Protein AF-A0A1H8ZB88-F1 (afdb_monomer)

Structure (mmCIF, N/CA/C/O backbone):
data_AF-A0A1H8ZB88-F1
#
_entry.id   AF-A0A1H8ZB88-F1
#
loop_
_atom_site.group_PDB
_atom_site.id
_atom_site.type_symbol
_atom_site.label_atom_id
_atom_site.label_alt_id
_atom_site.label_comp_id
_atom_site.label_asym_id
_atom_site.label_entity_id
_atom_site.label_seq_id
_atom_site.pdbx_PDB_ins_code
_atom_site.Cartn_x
_atom_site.Cartn_y
_atom_site.Cartn_z
_atom_site.occupancy
_atom_site.B_iso_or_equiv
_atom_site.auth_seq_id
_atom_site.auth_comp_id
_atom_site.auth_asym_id
_atom_site.auth_atom_id
_atom_site.pdbx_PDB_model_num
ATOM 1 N N . MET A 1 1 ? -16.702 -9.083 4.804 1.00 43.69 1 MET A N 1
ATOM 2 C CA . MET A 1 1 ? -15.943 -8.581 3.640 1.00 43.69 1 MET A CA 1
ATOM 3 C C . MET A 1 1 ? -14.972 -7.547 4.175 1.00 43.69 1 MET A C 1
ATOM 5 O O . MET A 1 1 ? -15.390 -6.752 5.007 1.00 43.69 1 MET A O 1
ATOM 9 N N . SER A 1 2 ? -13.691 -7.641 3.821 1.00 52.25 2 SER A N 1
ATOM 10 C CA . SER A 1 2 ? -12.662 -6.680 4.233 1.00 52.25 2 SER A CA 1
ATOM 11 C C . SER A 1 2 ? -12.905 -5.330 3.556 1.00 52.25 2 SER A C 1
ATOM 13 O O . SER A 1 2 ? -13.187 -5.285 2.365 1.00 52.25 2 SER A O 1
ATOM 15 N N . SER A 1 3 ? -12.787 -4.243 4.309 1.00 75.31 3 SER A N 1
ATOM 16 C CA . SER A 1 3 ? -13.007 -2.841 3.909 1.00 75.31 3 SER A CA 1
ATOM 17 C C . SER A 1 3 ? -11.827 -2.204 3.158 1.00 75.31 3 SER A C 1
ATOM 19 O O . SER A 1 3 ? -11.611 -0.991 3.225 1.00 75.31 3 SER A O 1
ATOM 21 N N . ILE A 1 4 ? -11.005 -3.032 2.512 1.00 85.88 4 ILE A N 1
ATOM 22 C CA . ILE A 1 4 ? -9.799 -2.599 1.805 1.00 85.88 4 ILE A CA 1
ATOM 23 C C . ILE A 1 4 ? -10.192 -2.339 0.356 1.00 85.88 4 ILE A C 1
ATOM 25 O O . ILE A 1 4 ? -10.468 -3.275 -0.390 1.00 85.88 4 ILE A O 1
ATOM 29 N N . GLU A 1 5 ? -10.228 -1.066 -0.024 1.00 85.06 5 GLU A N 1
ATOM 30 C CA . GLU A 1 5 ? -10.639 -0.632 -1.367 1.00 85.06 5 GLU A CA 1
ATOM 31 C C . GLU A 1 5 ? -9.452 -0.499 -2.325 1.00 85.06 5 GLU A C 1
ATOM 33 O O . GLU A 1 5 ? -9.596 -0.668 -3.537 1.00 85.06 5 GLU A O 1
ATOM 38 N N . VAL A 1 6 ? -8.271 -0.190 -1.788 1.00 93.38 6 VAL A N 1
ATOM 39 C CA . VAL A 1 6 ? -7.086 0.115 -2.585 1.00 93.38 6 VAL A CA 1
ATOM 40 C C . VAL A 1 6 ? -5.803 -0.177 -1.816 1.00 93.38 6 VAL A C 1
ATOM 42 O O . VAL A 1 6 ? -5.726 0.008 -0.596 1.00 93.38 6 VAL A O 1
ATOM 45 N N . ALA A 1 7 ? -4.778 -0.581 -2.557 1.00 95.38 7 ALA A N 1
ATOM 46 C CA . ALA A 1 7 ? -3.401 -0.517 -2.109 1.00 95.38 7 ALA A CA 1
ATOM 47 C C . ALA A 1 7 ? -2.548 0.283 -3.097 1.00 95.38 7 ALA A C 1
ATOM 49 O O . ALA A 1 7 ? -2.762 0.215 -4.308 1.00 95.38 7 ALA A O 1
ATOM 50 N N . LEU A 1 8 ? -1.590 1.040 -2.575 1.00 95.44 8 LEU A N 1
ATOM 51 C CA . LEU A 1 8 ? -0.637 1.811 -3.360 1.00 95.44 8 LEU A CA 1
ATOM 52 C C . LEU A 1 8 ? 0.765 1.254 -3.174 1.00 95.44 8 LEU A C 1
ATOM 54 O O . LEU A 1 8 ? 1.163 0.957 -2.047 1.00 95.44 8 LEU A O 1
ATOM 58 N N . VAL A 1 9 ? 1.500 1.166 -4.278 1.00 95.94 9 VAL A N 1
ATOM 59 C CA . VAL A 1 9 ? 2.940 0.913 -4.281 1.00 95.94 9 VAL A CA 1
ATOM 60 C C . VAL A 1 9 ? 3.645 2.250 -4.461 1.00 95.94 9 VAL A C 1
ATOM 62 O O . VAL A 1 9 ? 3.472 2.915 -5.489 1.00 95.94 9 VAL A O 1
ATOM 65 N N . ASP A 1 10 ? 4.386 2.653 -3.434 1.00 93.50 10 ASP A N 1
ATOM 66 C CA . ASP A 1 10 ? 5.102 3.922 -3.396 1.00 93.50 10 ASP A CA 1
ATOM 67 C C . ASP A 1 10 ? 6.351 3.820 -2.511 1.00 93.50 10 ASP A C 1
ATOM 69 O O . ASP A 1 10 ? 6.261 3.639 -1.292 1.00 93.50 10 ASP A O 1
ATOM 73 N N . GLU A 1 11 ? 7.528 3.982 -3.115 1.00 90.38 11 GLU A N 1
ATOM 74 C CA . GLU A 1 11 ? 8.814 3.833 -2.419 1.00 90.38 11 GLU A CA 1
ATOM 75 C C . GLU A 1 11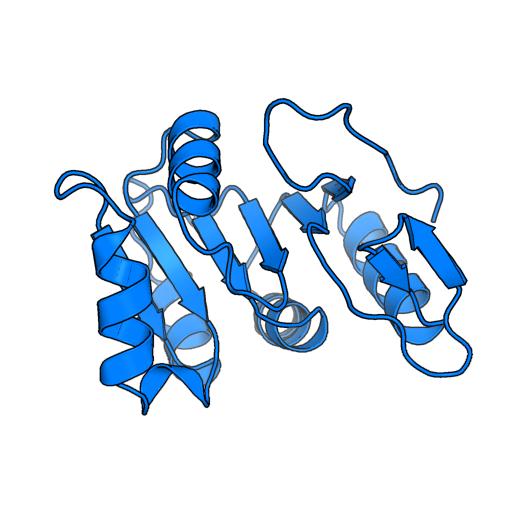 ? 9.027 4.845 -1.275 1.00 90.38 11 GLU A C 1
ATOM 77 O O . GLU A 1 11 ? 9.796 4.597 -0.338 1.00 90.38 11 GLU A O 1
ATOM 82 N N . HIS A 1 12 ? 8.334 5.985 -1.342 1.00 87.75 12 HIS A N 1
ATOM 83 C CA . HIS A 1 12 ? 8.423 7.090 -0.396 1.00 87.75 12 HIS A CA 1
ATOM 84 C C . HIS A 1 12 ? 7.291 7.069 0.637 1.00 87.75 12 HIS A C 1
ATOM 86 O O . HIS A 1 12 ? 7.193 7.989 1.455 1.00 87.75 12 HIS A O 1
ATOM 92 N N . PHE A 1 13 ? 6.449 6.029 0.620 1.00 83.38 13 PHE A N 1
ATOM 93 C CA . PHE A 1 13 ? 5.252 5.894 1.450 1.00 83.38 13 PHE A CA 1
ATOM 94 C C . PHE A 1 13 ? 4.249 7.045 1.272 1.00 83.38 13 PHE A C 1
ATOM 96 O O . PHE A 1 13 ? 3.438 7.295 2.166 1.00 83.38 13 PHE A O 1
ATOM 103 N N . MET A 1 14 ? 4.322 7.749 0.134 1.00 66.25 14 MET A N 1
ATOM 104 C CA . MET A 1 14 ? 3.600 8.986 -0.162 1.00 66.25 14 MET A CA 1
ATOM 105 C C . MET A 1 14 ? 3.719 10.034 0.948 1.00 66.25 14 MET A C 1
ATOM 107 O O . MET A 1 14 ? 2.776 10.329 1.684 1.00 66.25 14 MET A O 1
ATOM 111 N N . HIS A 1 15 ? 4.905 10.634 1.039 1.00 67.94 15 HIS A N 1
ATOM 112 C CA . HIS A 1 15 ? 5.184 11.749 1.937 1.00 67.94 15 HIS A CA 1
ATOM 113 C C . HIS A 1 15 ? 4.231 12.947 1.707 1.00 67.94 15 HIS A C 1
ATOM 115 O O . HIS A 1 15 ? 3.864 13.290 0.578 1.00 67.94 15 HIS A O 1
ATOM 121 N N . GLY A 1 16 ? 3.879 13.677 2.767 1.00 63.19 16 GLY A N 1
ATOM 122 C CA . GLY A 1 16 ? 3.116 14.924 2.632 1.00 63.19 16 GLY A CA 1
ATOM 123 C C . GLY A 1 16 ? 1.607 14.717 2.427 1.00 63.19 16 GLY A C 1
ATOM 124 O O . GLY A 1 16 ? 1.013 13.751 2.895 1.00 63.19 16 GLY A O 1
ATOM 125 N N . LYS A 1 17 ? 0.963 15.648 1.714 1.00 72.06 17 LYS A N 1
ATOM 126 C CA . LYS A 1 17 ? -0.495 15.639 1.478 1.00 72.06 17 LYS A CA 1
ATOM 127 C C . LYS A 1 17 ? -0.969 14.554 0.500 1.00 72.06 17 LYS A C 1
ATOM 129 O O . LYS A 1 17 ? -2.169 14.451 0.268 1.00 72.06 17 LYS A O 1
ATOM 134 N N . VAL A 1 18 ? -0.065 13.760 -0.075 1.00 83.06 18 VAL A N 1
ATOM 135 C CA . VAL A 1 18 ? -0.419 12.759 -1.091 1.00 83.06 18 VAL A CA 1
ATOM 136 C C . VAL A 1 18 ? -1.167 11.582 -0.458 1.00 83.06 18 VAL A C 1
ATOM 138 O O . VAL A 1 18 ? -2.259 11.247 -0.901 1.00 83.06 18 VAL A O 1
ATOM 141 N N . ALA A 1 19 ? -0.684 11.013 0.651 1.00 81.44 19 ALA A N 1
ATOM 142 C CA . ALA A 1 19 ? -1.445 9.981 1.367 1.00 81.44 19 ALA A CA 1
ATOM 143 C C . ALA A 1 19 ? -2.830 10.485 1.825 1.00 81.44 19 ALA A C 1
ATOM 145 O O . ALA A 1 19 ? -3.821 9.755 1.769 1.00 81.44 19 ALA A O 1
ATOM 146 N N . VAL A 1 20 ? -2.918 11.767 2.192 1.00 87.56 20 VAL A N 1
ATOM 147 C CA . VAL A 1 20 ? -4.171 12.439 2.569 1.00 87.56 20 VAL A CA 1
ATOM 148 C C . VAL A 1 20 ? -5.124 12.575 1.379 1.00 87.56 20 VAL A C 1
ATOM 150 O O . VAL A 1 20 ? -6.321 12.332 1.534 1.00 87.56 20 VAL A O 1
ATOM 153 N N . SER A 1 21 ? -4.628 12.931 0.189 1.00 90.81 21 SER A N 1
ATOM 154 C CA . SER A 1 21 ? -5.468 13.047 -1.008 1.00 90.81 21 SER A CA 1
ATOM 155 C C . SER A 1 21 ? -6.026 11.690 -1.432 1.00 90.81 21 SER A C 1
ATOM 157 O O . SER A 1 21 ? -7.207 11.602 -1.764 1.00 90.81 21 SER A O 1
ATOM 159 N N . TRP A 1 22 ? -5.239 10.618 -1.323 1.00 91.12 22 TRP A N 1
ATOM 160 C CA . TRP A 1 22 ? -5.710 9.254 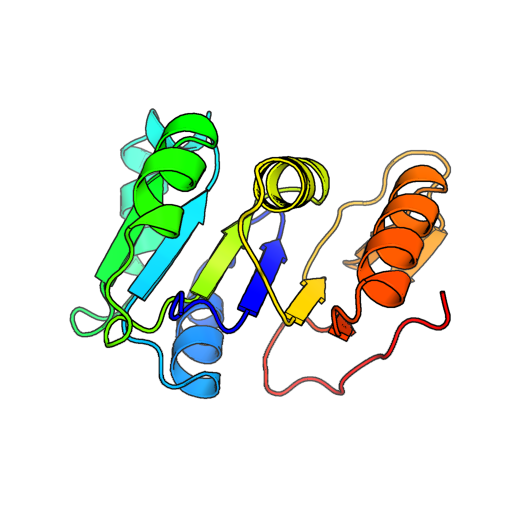-1.568 1.00 91.12 22 TRP A CA 1
ATOM 161 C C . TRP A 1 22 ? -6.740 8.780 -0.545 1.00 91.12 22 TRP A C 1
ATOM 163 O O . TRP A 1 22 ? -7.744 8.178 -0.928 1.00 91.12 22 TRP A O 1
ATOM 173 N N . CYS A 1 23 ? -6.543 9.090 0.739 1.00 90.06 23 CYS A N 1
ATOM 174 C CA . CYS A 1 23 ? -7.558 8.837 1.760 1.00 90.06 23 CYS A CA 1
ATOM 175 C C . CYS A 1 23 ? -8.867 9.569 1.465 1.00 90.06 23 CYS A C 1
ATOM 177 O O . CYS A 1 23 ? -9.926 8.949 1.516 1.00 90.06 23 CYS A O 1
ATOM 179 N N . SER A 1 24 ? -8.792 10.850 1.099 1.00 90.69 24 SER A N 1
ATOM 180 C CA . SER A 1 24 ? -9.959 11.652 0.718 1.00 90.69 24 SER A CA 1
ATOM 181 C C . SER A 1 24 ? -10.673 11.075 -0.510 1.00 90.69 24 SER A C 1
ATOM 183 O O . SER A 1 24 ? -11.887 10.886 -0.492 1.00 90.69 24 SER A O 1
ATOM 185 N N . TYR A 1 25 ? -9.920 10.714 -1.554 1.00 92.69 25 TYR A N 1
ATOM 186 C CA . TYR A 1 25 ? -10.463 10.163 -2.798 1.00 92.69 25 TYR A CA 1
ATOM 187 C C . TYR A 1 25 ? -11.245 8.857 -2.588 1.00 92.69 25 TYR A C 1
ATOM 189 O O . TYR A 1 25 ? -12.269 8.643 -3.235 1.00 92.69 25 TYR A O 1
ATOM 197 N N . TRP A 1 26 ? -10.796 8.005 -1.662 1.00 91.19 26 TRP A N 1
ATOM 198 C CA . TRP A 1 26 ? -11.442 6.727 -1.339 1.00 91.19 26 TRP A CA 1
ATOM 199 C C . TRP A 1 26 ? -12.369 6.777 -0.114 1.00 91.19 26 TRP A C 1
ATOM 201 O O . TRP A 1 26 ? -12.804 5.724 0.355 1.00 91.19 26 TRP A O 1
ATOM 211 N N . ASP A 1 27 ? -12.682 7.970 0.407 1.00 90.38 27 ASP A N 1
ATOM 212 C CA . ASP A 1 27 ? -13.503 8.165 1.617 1.00 90.38 27 ASP A CA 1
ATOM 213 C C . ASP A 1 27 ? -13.036 7.262 2.781 1.00 90.38 27 ASP A C 1
ATOM 215 O O . ASP A 1 27 ? -13.797 6.519 3.412 1.00 90.38 27 ASP A O 1
ATOM 219 N N . SER A 1 28 ? -11.719 7.269 2.998 1.00 90.06 28 SER A N 1
ATOM 220 C CA . SER A 1 28 ? -11.004 6.482 3.997 1.00 90.06 28 SER A CA 1
ATOM 221 C C . SER A 1 28 ? -10.513 7.375 5.133 1.00 90.06 28 SER A C 1
ATOM 223 O O . SER A 1 28 ? -10.010 8.475 4.917 1.00 90.06 28 SER A O 1
ATOM 225 N N . HIS A 1 29 ? -10.600 6.861 6.357 1.00 89.75 29 HIS A N 1
ATOM 226 C CA . HIS A 1 29 ? -10.139 7.522 7.585 1.00 89.75 29 HIS A CA 1
ATOM 227 C C . HIS A 1 29 ? -8.938 6.795 8.213 1.00 89.75 29 HIS A C 1
ATOM 229 O O . HIS A 1 29 ? -8.579 7.044 9.368 1.00 89.75 29 HIS A O 1
ATOM 235 N N . LEU A 1 30 ? -8.337 5.853 7.477 1.00 91.19 30 LEU A N 1
ATOM 236 C CA . LEU A 1 30 ? -7.234 5.030 7.951 1.00 91.19 30 LEU A CA 1
ATOM 237 C C . LEU A 1 30 ? -6.194 4.798 6.847 1.00 91.19 30 LEU A C 1
ATOM 239 O O . LEU A 1 30 ? -6.496 4.225 5.802 1.00 91.19 30 LEU A O 1
ATOM 243 N N . ILE A 1 31 ? -4.9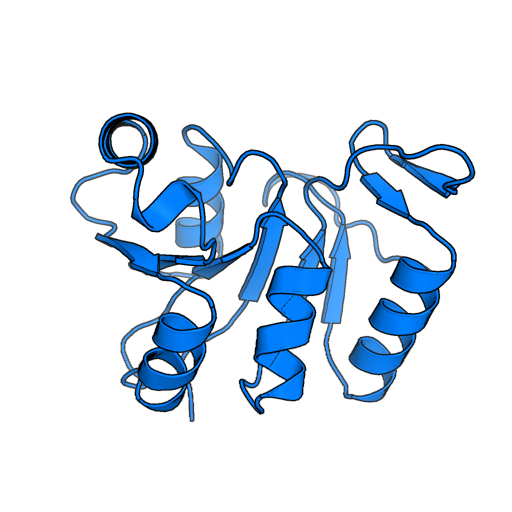48 5.170 7.127 1.00 92.50 31 ILE A N 1
ATOM 244 C CA . ILE A 1 31 ? -3.766 4.804 6.344 1.00 92.50 31 ILE A CA 1
ATOM 245 C C . ILE A 1 31 ? -3.062 3.657 7.063 1.00 92.50 31 ILE A C 1
ATOM 247 O O . ILE A 1 31 ? -2.777 3.737 8.262 1.00 92.50 31 ILE A O 1
ATOM 251 N N . ILE A 1 32 ? -2.760 2.583 6.339 1.00 94.06 32 ILE A N 1
ATOM 252 C CA . ILE A 1 32 ? -1.938 1.484 6.842 1.00 94.06 32 ILE A CA 1
ATOM 253 C C . ILE A 1 32 ? -0.704 1.375 5.959 1.00 94.06 32 ILE A C 1
ATOM 255 O O . ILE A 1 32 ? -0.779 0.897 4.831 1.00 94.06 32 ILE A O 1
ATOM 259 N N . VAL A 1 33 ? 0.436 1.780 6.505 1.00 94.69 33 VAL A N 1
ATOM 260 C CA . VAL A 1 33 ? 1.735 1.594 5.867 1.00 94.69 33 VAL A CA 1
ATOM 261 C C . VAL A 1 33 ? 2.285 0.233 6.279 1.00 94.69 33 VAL A C 1
ATOM 263 O O . VAL A 1 33 ? 2.415 -0.061 7.474 1.00 94.69 33 VAL A O 1
ATOM 266 N N . VAL A 1 34 ? 2.583 -0.612 5.298 1.00 96.19 34 VAL A N 1
ATOM 267 C CA . VAL A 1 34 ? 3.113 -1.961 5.503 1.00 96.19 34 VAL A CA 1
ATOM 268 C C . VAL A 1 34 ? 4.561 -1.98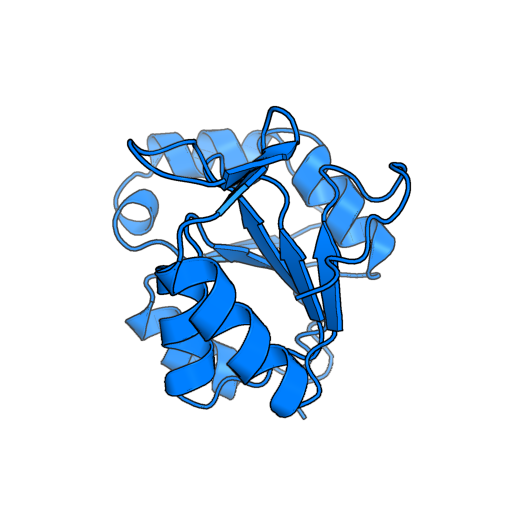9 5.041 1.00 96.19 34 VAL A C 1
ATOM 270 O O . VAL A 1 34 ? 4.825 -1.916 3.845 1.00 96.19 34 VAL A O 1
ATOM 273 N N . ASN A 1 35 ? 5.490 -2.049 5.997 1.00 95.88 35 ASN A N 1
ATOM 274 C CA . ASN A 1 35 ? 6.922 -2.153 5.729 1.00 95.88 35 ASN A CA 1
ATOM 275 C C . ASN A 1 35 ? 7.693 -2.539 7.001 1.00 95.88 35 ASN A C 1
ATOM 277 O O . ASN A 1 35 ? 7.585 -1.868 8.031 1.00 95.88 35 ASN A O 1
ATOM 281 N N . ASP A 1 36 ? 8.490 -3.605 6.926 1.00 94.81 36 ASP A N 1
ATOM 282 C CA . ASP A 1 36 ? 9.184 -4.166 8.091 1.00 94.81 36 ASP A CA 1
ATOM 283 C C . ASP A 1 36 ? 10.264 -3.230 8.658 1.00 94.81 36 ASP A C 1
ATOM 285 O O . ASP A 1 36 ? 10.408 -3.131 9.879 1.00 94.81 36 ASP A O 1
ATOM 289 N N . GLU A 1 37 ? 10.974 -2.489 7.800 1.00 92.75 37 GLU A N 1
ATOM 290 C CA . GLU A 1 37 ? 11.998 -1.526 8.227 1.00 92.75 37 GLU A CA 1
ATOM 291 C C . GLU A 1 37 ? 11.366 -0.340 8.965 1.00 92.75 37 GLU A C 1
ATOM 293 O O . GLU A 1 37 ? 11.788 0.036 10.063 1.00 92.75 37 GLU A O 1
ATOM 298 N N . LEU A 1 38 ? 10.313 0.236 8.378 1.00 91.94 38 LEU A N 1
ATOM 299 C CA . LEU A 1 38 ? 9.670 1.436 8.897 1.00 91.94 38 LEU A CA 1
ATOM 300 C C . LEU A 1 38 ? 9.038 1.199 10.269 1.00 91.94 38 LEU A C 1
ATOM 302 O O . LEU A 1 38 ? 9.026 2.117 11.080 1.00 91.94 38 LEU A O 1
ATOM 306 N N . VAL A 1 39 ? 8.563 -0.013 10.575 1.00 92.38 39 VAL A N 1
ATOM 307 C CA . VAL A 1 39 ? 7.945 -0.365 11.873 1.00 92.38 39 VAL A CA 1
ATOM 308 C C . VAL A 1 39 ? 8.883 -0.132 13.063 1.00 92.38 39 VAL A C 1
ATOM 310 O O . VAL A 1 39 ? 8.408 0.222 14.151 1.00 92.38 39 VAL A O 1
ATOM 313 N N . GLY A 1 40 ? 10.193 -0.302 12.866 1.00 91.81 40 GLY A N 1
ATOM 314 C CA . GLY A 1 40 ? 11.215 -0.055 13.886 1.00 91.81 40 GLY A CA 1
ATOM 315 C C . GLY A 1 40 ? 11.665 1.405 13.987 1.00 91.81 40 GLY A C 1
ATOM 316 O O . GLY A 1 40 ? 12.187 1.809 15.026 1.00 91.81 40 GLY A O 1
ATOM 317 N N . ASP A 1 41 ? 11.433 2.212 12.951 1.00 94.25 41 ASP A N 1
ATOM 318 C CA . ASP A 1 41 ? 11.949 3.578 12.853 1.00 94.25 41 ASP A CA 1
ATOM 319 C C . ASP A 1 41 ? 10.912 4.621 13.296 1.00 94.25 41 ASP A C 1
ATOM 321 O O . ASP A 1 41 ? 10.103 5.131 12.517 1.00 94.25 41 ASP A O 1
ATOM 325 N N . LYS A 1 42 ? 10.942 4.960 14.588 1.00 93.00 42 LYS A N 1
ATOM 326 C CA . LYS A 1 42 ? 10.022 5.941 15.183 1.00 93.00 42 LYS A CA 1
ATOM 327 C C . LYS A 1 42 ? 10.206 7.359 14.665 1.00 93.00 42 LYS A C 1
ATOM 329 O O . LYS A 1 42 ? 9.233 8.107 14.627 1.00 93.00 42 LYS A O 1
ATOM 334 N N . THR A 1 43 ? 11.414 7.722 14.251 1.00 92.75 43 THR A N 1
ATOM 335 C CA . THR A 1 43 ? 11.675 9.045 13.687 1.00 92.75 43 THR A CA 1
ATOM 336 C C . THR A 1 43 ? 10.993 9.175 12.331 1.00 92.75 43 THR A C 1
ATOM 338 O O . THR A 1 43 ? 10.255 10.134 12.115 1.00 92.75 43 THR A O 1
ATOM 341 N N . ARG A 1 44 ? 11.159 8.188 11.443 1.00 90.56 44 ARG A N 1
ATOM 342 C CA . ARG A 1 44 ? 10.494 8.183 10.130 1.00 90.56 44 ARG A CA 1
ATOM 343 C C . ARG A 1 44 ? 8.976 8.066 10.245 1.00 90.56 44 ARG A C 1
ATOM 345 O O . ARG A 1 44 ? 8.279 8.762 9.514 1.00 90.56 44 ARG A O 1
ATOM 352 N N . GLN A 1 45 ? 8.462 7.260 11.179 1.00 92.12 45 GLN A N 1
ATOM 353 C CA . GLN A 1 45 ? 7.019 7.200 11.463 1.00 92.12 45 GLN A CA 1
ATOM 354 C C . GLN A 1 45 ? 6.463 8.574 11.843 1.00 92.12 45 GLN A C 1
ATOM 356 O O . GLN A 1 45 ? 5.507 9.029 11.224 1.00 92.12 45 GLN A O 1
ATOM 361 N N . GLY A 1 46 ? 7.099 9.259 12.800 1.00 90.75 46 GLY A N 1
ATOM 362 C CA . GLY A 1 46 ? 6.657 10.583 13.238 1.00 90.75 46 GLY A CA 1
ATOM 363 C C . GLY A 1 46 ? 6.677 11.616 12.110 1.00 90.75 46 GLY A C 1
ATOM 364 O O . GLY A 1 46 ? 5.743 12.399 11.983 1.00 90.75 46 GLY A O 1
ATOM 365 N N . LEU A 1 47 ? 7.693 11.588 11.239 1.00 88.69 47 LEU A N 1
ATOM 366 C CA . LEU A 1 47 ? 7.761 12.485 10.079 1.00 88.69 47 LEU A CA 1
ATOM 367 C C . LEU A 1 47 ? 6.615 12.259 9.083 1.00 88.69 47 LEU A C 1
ATOM 369 O O . LEU A 1 47 ? 6.097 13.226 8.529 1.00 88.69 47 LEU A O 1
ATOM 373 N N . LEU A 1 48 ? 6.213 11.005 8.864 1.00 87.94 48 LEU A N 1
ATOM 374 C CA . LEU A 1 48 ? 5.065 10.684 8.013 1.00 87.94 48 LEU A CA 1
ATOM 375 C C . LEU A 1 48 ? 3.748 11.114 8.67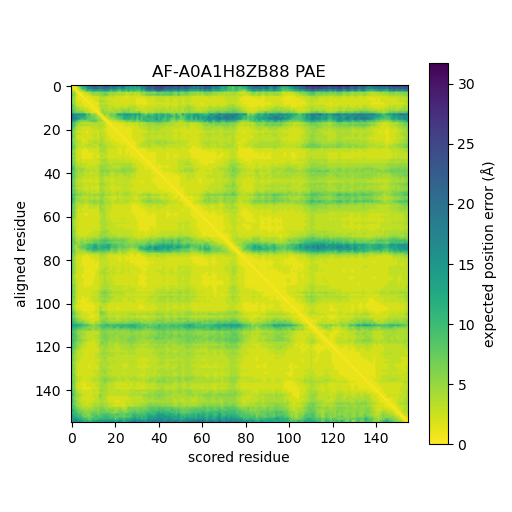1 1.00 87.94 48 LEU A C 1
ATOM 377 O O . LEU A 1 48 ? 2.905 11.710 8.008 1.00 87.94 48 LEU A O 1
ATOM 381 N N . GLU A 1 49 ? 3.590 10.878 9.975 1.00 88.56 49 GLU A N 1
ATOM 382 C CA . GLU A 1 49 ? 2.391 11.270 10.729 1.00 88.56 49 GLU A CA 1
ATOM 383 C C . GLU A 1 49 ? 2.186 12.789 10.759 1.00 88.56 49 GLU A C 1
ATOM 385 O O . GLU A 1 49 ? 1.057 13.249 10.650 1.00 88.56 49 GLU A O 1
ATOM 390 N N . MET A 1 50 ? 3.259 13.586 10.811 1.00 88.19 50 MET A N 1
ATOM 391 C CA . MET A 1 50 ? 3.173 15.056 10.779 1.00 88.19 50 MET A CA 1
ATOM 392 C C . MET A 1 50 ? 2.516 15.619 9.509 1.00 88.19 50 MET A C 1
ATOM 394 O O . MET A 1 50 ? 2.083 16.771 9.503 1.00 88.19 50 MET A O 1
ATOM 398 N N . ALA A 1 51 ? 2.474 14.845 8.424 1.00 83.50 51 ALA A N 1
ATOM 399 C CA . ALA A 1 51 ? 1.828 15.237 7.177 1.00 83.50 51 ALA A CA 1
ATOM 400 C C . ALA A 1 51 ? 0.329 14.896 7.125 1.00 83.50 51 ALA A C 1
ATOM 402 O O . ALA A 1 51 ? -0.365 15.338 6.203 1.00 83.50 51 ALA A O 1
ATOM 403 N N . VAL A 1 52 ? -0.158 14.113 8.088 1.00 87.75 52 VAL A N 1
ATOM 404 C CA . VAL A 1 52 ? -1.515 13.572 8.120 1.00 87.75 52 VAL A CA 1
ATOM 405 C C . VAL A 1 52 ? -2.348 14.342 9.158 1.00 87.75 52 VAL A C 1
ATOM 407 O O . VAL A 1 52 ? -1.916 14.467 10.301 1.00 87.75 52 VAL A O 1
ATOM 410 N N . PRO A 1 53 ? -3.524 14.884 8.790 1.00 87.69 53 PRO A N 1
ATOM 411 C CA . PRO A 1 53 ? -4.444 15.520 9.734 1.00 87.69 53 PRO A CA 1
ATOM 412 C C . PRO A 1 53 ? -4.936 14.564 10.827 1.00 87.69 53 PRO A C 1
ATOM 414 O O . PRO A 1 53 ? -5.061 13.363 10.586 1.00 87.69 53 PRO A O 1
ATOM 417 N N . ASP A 1 54 ? -5.301 15.107 11.991 1.00 86.69 54 ASP A N 1
ATOM 418 C CA . ASP A 1 54 ? -5.745 14.337 13.166 1.00 86.69 54 ASP A CA 1
ATOM 419 C C . ASP A 1 54 ? -6.990 13.467 12.893 1.00 86.69 54 ASP A C 1
ATOM 421 O O . ASP A 1 54 ? -7.217 12.459 13.567 1.00 86.69 54 ASP A O 1
ATOM 425 N N . GLU A 1 55 ? -7.805 13.830 11.899 1.00 88.81 55 GLU A N 1
ATOM 426 C CA . GLU A 1 55 ? -9.000 13.084 11.500 1.00 88.81 55 GLU A CA 1
ATOM 427 C C . GLU A 1 55 ? -8.680 11.760 10.785 1.00 88.81 55 GLU A C 1
ATOM 429 O O . GLU A 1 55 ? -9.531 10.868 10.733 1.00 88.81 55 GLU A O 1
ATOM 434 N N . ILE A 1 56 ? -7.467 11.611 10.239 1.00 89.88 56 ILE A N 1
ATOM 435 C CA . ILE A 1 56 ? -7.022 10.407 9.532 1.00 89.88 56 ILE A CA 1
ATOM 436 C C . ILE A 1 56 ? -6.034 9.652 10.421 1.00 89.88 56 ILE A C 1
ATOM 438 O O . ILE A 1 56 ? -4.933 10.103 10.722 1.00 89.88 56 ILE A O 1
ATOM 442 N N . SER A 1 57 ? -6.403 8.435 10.814 1.00 90.31 57 SER A N 1
ATOM 443 C CA . SER A 1 57 ? -5.507 7.574 11.585 1.00 90.31 57 SER A CA 1
ATOM 444 C C . SER A 1 57 ? -4.417 6.980 10.695 1.00 90.31 57 SER A C 1
ATOM 446 O O . SER A 1 57 ? -4.720 6.428 9.642 1.00 90.31 57 SER A O 1
ATOM 448 N N . THR A 1 58 ? -3.168 6.970 11.161 1.00 91.38 58 THR A N 1
ATOM 449 C CA . THR A 1 58 ? -2.061 6.270 10.487 1.00 91.38 58 THR A CA 1
ATOM 450 C C . THR A 1 58 ? -1.588 5.084 11.322 1.00 91.38 58 THR A C 1
ATOM 452 O O . THR A 1 58 ? -1.549 5.135 12.553 1.00 91.38 58 THR A O 1
ATOM 455 N N . ARG A 1 59 ? -1.276 3.959 10.671 1.00 92.88 59 ARG A N 1
ATOM 456 C CA . ARG A 1 59 ? -0.733 2.762 11.324 1.00 92.88 59 ARG A CA 1
ATOM 457 C C . ARG A 1 59 ? 0.418 2.179 10.525 1.00 92.88 59 ARG A C 1
ATOM 459 O O . ARG A 1 59 ? 0.306 2.002 9.321 1.00 92.88 59 ARG A O 1
ATOM 466 N N . PHE A 1 60 ? 1.463 1.771 11.235 1.00 94.69 60 PHE A N 1
ATOM 467 C CA . PHE A 1 60 ? 2.6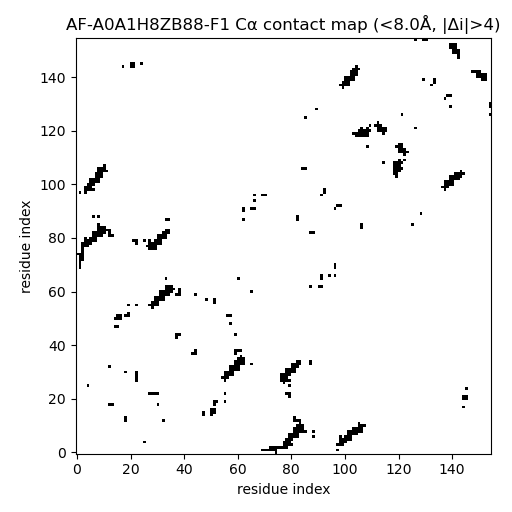34 1.111 10.660 1.00 94.69 60 PHE A CA 1
ATOM 468 C C . PHE A 1 60 ? 2.662 -0.358 11.070 1.00 94.69 60 PHE A C 1
ATOM 470 O O . PHE A 1 60 ? 2.702 -0.678 12.269 1.00 94.69 60 PHE A O 1
ATOM 477 N N . TYR A 1 61 ? 2.611 -1.255 10.089 1.00 96.38 61 TYR A N 1
ATOM 478 C CA . TYR A 1 61 ? 2.611 -2.701 10.287 1.00 96.38 61 TYR A CA 1
ATOM 479 C C . TYR A 1 61 ? 3.789 -3.361 9.581 1.00 96.38 61 TYR A C 1
ATOM 481 O O . TYR A 1 61 ? 4.181 -2.959 8.493 1.00 96.38 61 TYR A O 1
ATOM 489 N N . SER A 1 62 ? 4.320 -4.410 10.211 1.00 97.56 62 SER A N 1
ATOM 490 C CA . SER A 1 62 ? 5.134 -5.387 9.498 1.00 97.56 62 SER A CA 1
ATOM 491 C C . SER A 1 62 ? 4.234 -6.182 8.561 1.00 97.56 62 SER A C 1
ATOM 493 O O . SER A 1 62 ? 3.022 -6.252 8.800 1.00 97.56 62 SER A O 1
ATOM 495 N N . ILE A 1 63 ? 4.802 -6.837 7.556 1.00 97.06 63 ILE A N 1
ATOM 496 C CA . ILE A 1 63 ? 4.048 -7.678 6.616 1.00 97.06 63 ILE A CA 1
ATOM 497 C C . ILE A 1 63 ? 3.272 -8.754 7.394 1.00 97.06 63 ILE A C 1
ATOM 499 O O . ILE A 1 63 ? 2.050 -8.876 7.284 1.00 97.06 63 ILE A O 1
ATOM 503 N N . GLU A 1 64 ? 3.945 -9.448 8.316 1.00 96.31 64 GLU A N 1
ATOM 504 C CA . GLU A 1 64 ? 3.330 -10.476 9.168 1.00 96.31 64 GLU A CA 1
ATOM 505 C C . GLU A 1 64 ? 2.187 -9.914 10.043 1.00 96.31 64 GLU A C 1
ATOM 507 O O . GLU A 1 64 ? 1.157 -10.557 10.282 1.00 96.31 64 GLU A O 1
ATOM 512 N N . LYS A 1 65 ? 2.341 -8.691 10.567 1.00 96.44 65 LYS A N 1
ATOM 513 C CA . LYS A 1 65 ? 1.287 -8.036 11.353 1.00 96.44 65 LYS A CA 1
ATOM 514 C C . LYS A 1 65 ? 0.126 -7.599 10.465 1.00 96.44 65 LYS A C 1
ATOM 516 O O . LYS A 1 65 ? -1.018 -7.744 10.900 1.00 96.44 65 LYS A O 1
ATOM 521 N N . ALA A 1 66 ? 0.400 -7.104 9.261 1.00 95.69 66 ALA A N 1
ATOM 522 C CA . ALA A 1 66 ? -0.606 -6.708 8.290 1.00 95.69 66 ALA A CA 1
ATOM 523 C C . ALA A 1 66 ? -1.484 -7.906 7.913 1.00 95.69 66 ALA A C 1
ATOM 525 O O . ALA A 1 66 ? -2.690 -7.836 8.126 1.00 95.69 66 ALA A O 1
ATOM 526 N N . ILE A 1 67 ? -0.906 -9.049 7.534 1.00 94.44 67 ILE A N 1
ATOM 527 C CA . ILE A 1 67 ? -1.653 -10.284 7.215 1.00 94.44 67 ILE A CA 1
ATOM 528 C C . ILE A 1 67 ? -2.609 -10.680 8.359 1.00 94.44 67 ILE A C 1
ATOM 530 O O . ILE A 1 67 ? -3.798 -10.946 8.153 1.00 94.44 67 ILE A O 1
ATOM 534 N N . ARG A 1 68 ? -2.130 -10.643 9.611 1.00 93.62 68 ARG A N 1
ATOM 535 C CA . ARG A 1 68 ? -2.943 -10.987 10.796 1.00 93.62 68 ARG A CA 1
ATOM 536 C C . ARG A 1 68 ? -4.043 -9.976 11.127 1.00 93.62 68 ARG A C 1
ATOM 538 O O . ARG A 1 68 ? -5.017 -10.345 11.788 1.00 93.62 68 ARG A O 1
ATOM 545 N N . LYS A 1 69 ? -3.852 -8.697 10.792 1.00 92.56 69 LYS A N 1
ATOM 546 C CA . LYS A 1 69 ? -4.755 -7.599 11.181 1.00 92.56 69 LYS A CA 1
ATOM 547 C C . LYS A 1 69 ? -5.740 -7.235 10.079 1.00 92.56 69 LYS A C 1
ATOM 549 O O . LYS A 1 69 ? -6.903 -7.017 10.396 1.00 92.56 69 LYS A O 1
ATOM 554 N N . LEU A 1 70 ? -5.300 -7.212 8.824 1.00 90.38 70 LEU A N 1
ATOM 555 C CA . LEU A 1 70 ? -6.120 -6.886 7.657 1.00 90.38 70 LEU A CA 1
ATOM 556 C C . LEU A 1 70 ? -7.216 -7.931 7.423 1.00 90.38 70 LEU A C 1
ATOM 558 O O . LEU A 1 70 ? -8.358 -7.568 7.165 1.00 90.38 70 LEU A O 1
ATOM 562 N N . SER A 1 71 ? -6.918 -9.212 7.654 1.00 83.31 71 SER A N 1
ATOM 563 C CA . SER A 1 71 ? -7.914 -10.298 7.624 1.00 83.31 71 SER A CA 1
ATOM 564 C C . SER A 1 71 ? -9.034 -10.153 8.666 1.00 83.31 71 SER A C 1
ATOM 566 O O . SER A 1 71 ? -10.080 -10.785 8.545 1.00 83.31 71 SER A O 1
ATOM 568 N N . LYS A 1 72 ? -8.825 -9.322 9.694 1.00 85.31 72 LYS A N 1
ATOM 569 C CA . LYS A 1 72 ? -9.766 -9.060 10.794 1.00 85.31 72 LYS A CA 1
ATOM 570 C C . LYS A 1 72 ? -10.236 -7.606 10.822 1.00 85.31 72 LYS A C 1
ATOM 572 O O . LYS A 1 72 ? -10.756 -7.165 11.844 1.00 85.31 72 LYS A O 1
ATOM 577 N N . LEU A 1 73 ? -9.974 -6.841 9.764 1.00 82.06 73 LEU A N 1
ATOM 578 C CA . LEU A 1 73 ? -10.369 -5.442 9.710 1.00 82.06 73 LEU A CA 1
ATOM 579 C C . LEU A 1 73 ? -11.898 -5.356 9.634 1.00 82.06 73 LEU A C 1
ATOM 581 O O . LEU A 1 73 ? -12.519 -6.022 8.805 1.00 82.06 73 LEU A O 1
ATOM 585 N N . ASP A 1 74 ? -12.490 -4.562 10.528 1.00 77.25 74 ASP A N 1
ATOM 586 C CA . ASP A 1 74 ? -13.936 -4.343 10.552 1.00 77.25 74 ASP A CA 1
ATOM 587 C C . ASP A 1 74 ? -14.392 -3.719 9.228 1.00 77.25 74 ASP A C 1
ATOM 589 O O . ASP A 1 74 ? -13.755 -2.787 8.741 1.00 77.25 74 ASP A O 1
ATOM 593 N N . ALA A 1 75 ? -15.517 -4.186 8.681 1.00 72.50 75 ALA A N 1
ATOM 594 C CA . ALA A 1 75 ? -16.036 -3.728 7.389 1.00 72.50 75 ALA A CA 1
ATOM 595 C C . ALA A 1 75 ? -16.325 -2.211 7.331 1.00 72.50 75 ALA A C 1
ATOM 597 O O . ALA A 1 75 ? -16.303 -1.622 6.254 1.00 72.50 75 ALA A O 1
ATOM 598 N N . ASP A 1 76 ? -16.544 -1.566 8.479 1.00 76.06 76 ASP A N 1
ATOM 599 C CA . ASP A 1 76 ? -16.787 -0.121 8.560 1.00 76.06 76 ASP A CA 1
ATOM 600 C C . ASP A 1 76 ? -15.490 0.710 8.519 1.00 76.06 76 ASP A C 1
ATOM 602 O O . ASP A 1 76 ? -15.525 1.922 8.301 1.00 76.06 76 ASP A O 1
ATOM 606 N N . LYS A 1 77 ? -14.322 0.080 8.714 1.00 80.12 77 LYS A N 1
ATOM 607 C CA . LYS A 1 77 ? -13.017 0.756 8.743 1.00 80.12 77 LYS A CA 1
ATOM 608 C C . LYS A 1 77 ? -12.387 0.767 7.364 1.00 80.12 77 LYS A C 1
ATOM 610 O O . LYS A 1 77 ? -11.536 -0.070 7.066 1.00 80.12 77 LYS A O 1
ATOM 615 N N . ARG A 1 78 ? -12.800 1.706 6.521 1.00 87.81 78 ARG A N 1
ATOM 616 C CA . ARG A 1 78 ? -12.193 1.901 5.200 1.00 87.81 78 ARG A CA 1
ATOM 617 C C . ARG A 1 78 ? -10.743 2.327 5.364 1.00 87.81 78 ARG A C 1
ATOM 619 O O . ARG A 1 78 ? -10.463 3.265 6.109 1.00 87.81 78 ARG A O 1
ATOM 626 N N . ALA A 1 79 ? -9.848 1.581 4.724 1.00 91.19 79 ALA A N 1
ATOM 627 C CA . ALA A 1 79 ? -8.414 1.781 4.830 1.00 91.19 79 ALA A CA 1
ATOM 628 C C . ALA A 1 79 ? -7.767 1.873 3.451 1.00 91.19 79 ALA A C 1
ATOM 630 O O . ALA A 1 79 ? -8.128 1.137 2.532 1.00 91.19 79 ALA A O 1
ATOM 631 N N . VAL A 1 80 ? -6.766 2.743 3.355 1.00 93.25 80 VAL A N 1
ATOM 632 C CA . VAL A 1 80 ? -5.814 2.789 2.248 1.00 93.25 80 VAL A CA 1
ATOM 633 C C . VAL A 1 80 ? -4.547 2.071 2.701 1.00 93.25 80 VAL A C 1
ATOM 635 O O . VAL A 1 80 ? -3.991 2.400 3.752 1.00 93.25 80 VAL A O 1
ATOM 638 N N . ILE A 1 81 ? -4.106 1.075 1.933 1.00 95.00 81 ILE A 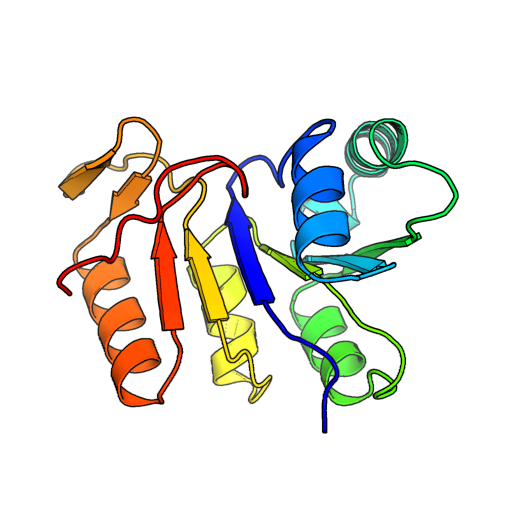N 1
ATOM 639 C CA . ILE A 1 81 ? -2.849 0.367 2.196 1.00 95.00 81 ILE A CA 1
ATOM 640 C C . ILE A 1 81 ? -1.734 1.013 1.379 1.00 95.00 81 ILE A C 1
ATOM 642 O O . ILE A 1 81 ? -1.930 1.295 0.202 1.00 95.00 81 ILE A O 1
ATOM 646 N N . ILE A 1 82 ? -0.567 1.221 1.980 1.00 95.25 82 ILE A N 1
ATOM 647 C CA . ILE A 1 82 ? 0.628 1.701 1.282 1.00 95.25 82 ILE A CA 1
ATOM 648 C C . ILE A 1 82 ? 1.756 0.704 1.532 1.00 95.25 82 ILE A C 1
ATOM 650 O O . ILE A 1 82 ? 2.080 0.415 2.686 1.00 95.25 82 ILE A O 1
ATOM 654 N N . THR A 1 83 ? 2.349 0.187 0.463 1.00 96.44 83 THR A N 1
ATOM 655 C CA . THR A 1 83 ? 3.550 -0.652 0.502 1.00 96.44 83 THR A CA 1
ATOM 656 C C . THR A 1 83 ? 4.703 0.073 -0.176 1.00 96.44 83 THR A C 1
ATOM 658 O O . THR A 1 83 ? 4.492 0.890 -1.072 1.00 96.44 83 THR A O 1
ATOM 661 N N . LYS A 1 84 ? 5.936 -0.220 0.252 1.00 94.69 84 LYS A N 1
ATOM 662 C CA . LYS A 1 84 ? 7.129 0.379 -0.363 1.00 94.69 84 LYS A CA 1
ATOM 663 C C . LYS A 1 84 ? 7.378 -0.180 -1.761 1.00 94.69 84 LYS A C 1
ATOM 665 O O . LYS A 1 84 ? 7.776 0.544 -2.664 1.00 94.69 84 LYS A O 1
ATOM 670 N N . THR A 1 85 ? 7.189 -1.488 -1.905 1.00 95.12 85 THR A N 1
ATOM 671 C CA . THR A 1 85 ? 7.514 -2.253 -3.110 1.00 95.12 85 THR A CA 1
ATOM 672 C C . THR A 1 85 ? 6.308 -3.058 -3.578 1.00 95.12 85 THR A C 1
ATOM 674 O O . THR A 1 85 ? 5.328 -3.243 -2.840 1.00 95.12 85 THR A O 1
ATOM 677 N N . LEU A 1 86 ? 6.380 -3.540 -4.821 1.00 95.19 86 LEU A N 1
ATOM 678 C CA . LEU A 1 86 ? 5.392 -4.473 -5.349 1.00 95.19 86 LEU A CA 1
ATOM 679 C C . LEU A 1 86 ? 5.457 -5.818 -4.609 1.00 95.19 86 LEU A C 1
ATOM 681 O O . LEU A 1 86 ? 4.413 -6.397 -4.332 1.00 95.19 86 LEU A O 1
ATOM 685 N N . ASP A 1 87 ? 6.643 -6.269 -4.203 1.00 95.25 87 ASP A N 1
ATOM 686 C CA . ASP A 1 87 ? 6.821 -7.518 -3.450 1.00 95.25 87 ASP A CA 1
ATOM 687 C C 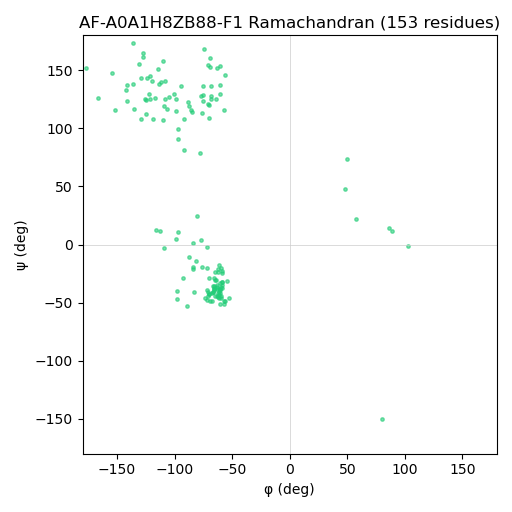. ASP A 1 87 ? 6.121 -7.495 -2.087 1.00 95.25 87 ASP A C 1
ATOM 689 O O . ASP A 1 87 ? 5.446 -8.459 -1.720 1.00 95.25 87 ASP A O 1
ATOM 693 N N . ASP A 1 88 ? 6.211 -6.375 -1.360 1.00 96.25 88 ASP A N 1
ATOM 694 C CA . ASP A 1 88 ? 5.497 -6.185 -0.092 1.00 96.25 88 ASP A CA 1
ATOM 695 C C . ASP A 1 88 ? 3.975 -6.321 -0.298 1.00 96.25 88 ASP A C 1
ATOM 697 O O . ASP A 1 88 ? 3.276 -6.886 0.545 1.00 96.25 88 ASP A O 1
ATOM 701 N N . LEU A 1 89 ? 3.453 -5.830 -1.430 1.00 96.75 89 LEU A N 1
ATOM 702 C CA . LEU A 1 89 ? 2.043 -5.957 -1.800 1.00 96.75 89 LEU A CA 1
ATOM 703 C C . LEU A 1 89 ? 1.678 -7.395 -2.183 1.00 96.75 89 LEU A C 1
ATOM 705 O O . LEU A 1 89 ? 0.659 -7.907 -1.713 1.00 96.75 89 LEU A O 1
ATOM 709 N N . LEU A 1 90 ? 2.514 -8.056 -2.984 1.00 95.88 90 LEU A N 1
ATOM 710 C CA . LEU A 1 90 ? 2.307 -9.443 -3.402 1.00 95.88 90 LEU A CA 1
ATOM 711 C C . LEU A 1 90 ? 2.296 -10.395 -2.204 1.00 95.88 90 LEU A C 1
ATOM 713 O O . LEU A 1 90 ? 1.439 -11.272 -2.123 1.00 95.88 90 LEU A O 1
ATOM 717 N N . ALA A 1 91 ? 3.151 -10.160 -1.207 1.00 96.31 91 ALA A N 1
ATOM 718 C CA . ALA A 1 91 ? 3.144 -10.929 0.034 1.00 96.31 91 ALA A CA 1
ATOM 719 C C . ALA A 1 91 ? 1.792 -10.857 0.773 1.00 96.31 91 ALA A C 1
ATOM 721 O O . ALA A 1 91 ? 1.378 -11.827 1.416 1.00 96.31 91 ALA A O 1
ATOM 722 N N . LEU A 1 92 ? 1.072 -9.730 0.681 1.00 95.38 92 LEU A N 1
ATOM 723 C CA . LEU A 1 92 ? -0.275 -9.602 1.246 1.00 95.38 92 LEU A CA 1
ATOM 724 C C . LEU A 1 92 ? -1.306 -10.377 0.421 1.00 95.38 92 LEU A C 1
ATOM 726 O O . LEU A 1 92 ? -2.131 -11.092 0.999 1.00 95.38 92 LEU A O 1
ATOM 730 N N . THR A 1 93 ? -1.268 -10.247 -0.908 1.00 94.38 93 THR A N 1
ATOM 731 C CA . THR A 1 93 ? -2.228 -10.922 -1.794 1.00 94.38 93 THR A CA 1
ATOM 732 C C . THR A 1 93 ? -2.056 -12.438 -1.764 1.00 94.38 93 THR A C 1
ATOM 734 O O . THR A 1 93 ? -3.047 -13.159 -1.648 1.00 94.38 93 THR A O 1
ATOM 737 N N . ASP A 1 94 ? -0.815 -12.929 -1.748 1.00 93.69 94 ASP A N 1
ATOM 738 C CA . ASP A 1 94 ? -0.485 -14.357 -1.664 1.00 93.69 94 ASP A CA 1
ATOM 739 C C . ASP A 1 94 ? -0.919 -14.970 -0.327 1.00 93.69 94 ASP A C 1
ATOM 741 O O . ASP A 1 94 ? -1.318 -16.134 -0.258 1.00 93.69 94 ASP A O 1
ATOM 745 N N . ALA A 1 95 ? -0.925 -14.170 0.743 1.00 94.19 95 ALA A N 1
ATOM 746 C CA . ALA A 1 95 ? -1.460 -14.560 2.044 1.00 94.19 95 ALA A CA 1
ATOM 747 C C . ALA A 1 95 ? -3.003 -14.525 2.119 1.00 94.19 95 ALA A C 1
ATOM 749 O O . ALA A 1 95 ? -3.577 -14.756 3.188 1.00 94.19 95 ALA A O 1
ATOM 750 N N . GLY A 1 96 ? -3.685 -14.238 1.006 1.00 91.31 96 GLY A N 1
ATOM 751 C CA . GLY A 1 96 ? -5.142 -14.241 0.896 1.00 91.31 96 GLY A CA 1
ATOM 752 C C . GLY A 1 96 ? -5.817 -12.929 1.300 1.00 91.31 96 GLY A C 1
ATOM 753 O O . GLY A 1 96 ? -7.035 -12.914 1.500 1.00 91.31 96 GLY A O 1
ATOM 754 N N . ILE A 1 97 ? -5.071 -11.826 1.438 1.00 92.00 97 ILE A N 1
ATOM 755 C CA . ILE A 1 97 ? -5.673 -10.503 1.633 1.00 92.00 97 ILE A CA 1
ATOM 756 C C . ILE A 1 97 ? -6.213 -10.012 0.290 1.00 92.00 97 ILE A C 1
ATOM 758 O O . ILE A 1 97 ? -5.459 -9.732 -0.637 1.00 92.00 97 ILE A O 1
ATOM 762 N N . PHE A 1 98 ? -7.537 -9.899 0.187 1.00 90.38 98 PHE A N 1
ATOM 763 C CA . PHE A 1 98 ? -8.183 -9.412 -1.026 1.00 90.38 98 PHE A CA 1
ATOM 764 C C . PHE A 1 98 ? -8.028 -7.893 -1.165 1.00 90.38 98 PHE A C 1
ATOM 766 O O . PHE A 1 98 ? -8.445 -7.143 -0.278 1.00 90.38 98 PHE A O 1
ATOM 773 N N . ILE A 1 99 ? -7.462 -7.460 -2.294 1.00 93.31 99 ILE A N 1
ATOM 774 C CA . ILE A 1 99 ? -7.247 -6.057 -2.661 1.00 93.31 99 ILE A CA 1
ATOM 775 C C . ILE A 1 99 ? -7.811 -5.862 -4.078 1.00 93.31 99 ILE A C 1
ATOM 777 O O . ILE A 1 99 ? -7.221 -6.361 -5.034 1.00 93.31 99 ILE A O 1
ATOM 781 N N . PRO A 1 100 ? -8.948 -5.168 -4.252 1.00 93.12 100 PRO A N 1
ATOM 782 C CA . PRO A 1 100 ? -9.603 -5.074 -5.557 1.00 93.12 100 PRO A CA 1
ATOM 783 C C . PRO A 1 100 ? -8.905 -4.103 -6.520 1.00 93.12 100 PRO A C 1
ATOM 785 O O . PRO A 1 100 ? -9.133 -4.173 -7.731 1.00 93.12 100 PRO A O 1
ATOM 788 N N . ARG A 1 101 ? -8.082 -3.178 -6.007 1.00 94.88 101 ARG A N 1
ATOM 789 C CA . ARG A 1 101 ? -7.390 -2.163 -6.810 1.00 94.88 101 ARG A CA 1
ATOM 790 C C . ARG A 1 101 ? -5.972 -1.920 -6.321 1.00 94.88 101 ARG A C 1
ATOM 792 O O . ARG A 1 101 ? -5.747 -1.774 -5.120 1.00 94.88 101 ARG A O 1
ATOM 799 N N . VAL A 1 102 ? -5.052 -1.803 -7.268 1.00 96.31 102 VAL A N 1
ATOM 800 C CA . VAL A 1 102 ? -3.653 -1.452 -7.036 1.00 96.31 102 VAL A CA 1
ATOM 801 C C . VAL A 1 102 ? -3.311 -0.202 -7.834 1.00 96.31 102 VAL A C 1
ATOM 803 O O . VAL A 1 102 ? -3.569 -0.136 -9.037 1.00 96.31 102 VAL A O 1
ATOM 806 N N . VAL A 1 103 ? -2.718 0.774 -7.155 1.00 95.31 103 VAL A N 1
ATOM 807 C CA . VAL A 1 103 ? -2.168 1.984 -7.768 1.00 95.31 103 VAL A CA 1
ATOM 808 C C . VAL A 1 103 ? -0.649 1.914 -7.712 1.00 95.31 103 VAL A C 1
ATOM 810 O O . VAL A 1 103 ? -0.069 1.758 -6.639 1.00 95.31 103 VAL A O 1
ATOM 813 N N . LEU A 1 104 ? 0.001 2.049 -8.862 1.00 95.38 104 LEU A N 1
ATOM 814 C CA . LEU A 1 104 ? 1.452 2.159 -8.962 1.00 95.38 104 LEU A CA 1
ATOM 815 C C . LEU A 1 104 ? 1.824 3.643 -9.057 1.00 95.38 104 LEU A C 1
ATOM 817 O O . LEU A 1 104 ? 1.685 4.252 -10.123 1.00 95.38 104 LEU A O 1
ATOM 821 N N . SER A 1 105 ? 2.237 4.211 -7.921 1.00 91.94 105 SER A N 1
ATOM 822 C CA . SER A 1 105 ? 2.619 5.625 -7.790 1.00 91.94 105 SER A CA 1
ATOM 823 C C . SER A 1 105 ? 4.099 5.820 -8.090 1.00 91.94 105 SER A C 1
ATOM 825 O O . SER A 1 105 ? 4.453 6.612 -8.964 1.00 91.94 105 SER A O 1
ATOM 827 N N . SER A 1 106 ? 4.950 5.044 -7.414 1.00 91.94 106 SER A N 1
ATOM 828 C CA . SER A 1 106 ? 6.382 5.009 -7.685 1.00 91.94 106 SER A CA 1
ATOM 829 C C . SER A 1 106 ? 6.934 3.594 -7.544 1.00 91.94 106 SER A C 1
ATOM 831 O O . SER A 1 106 ? 6.669 2.908 -6.553 1.00 91.94 106 SER A O 1
ATOM 833 N N . ILE A 1 107 ? 7.718 3.185 -8.541 1.00 93.44 107 ILE A N 1
ATOM 834 C CA . ILE A 1 107 ? 8.650 2.060 -8.455 1.00 93.44 107 ILE A CA 1
ATOM 835 C C . ILE A 1 107 ? 9.953 2.539 -9.106 1.00 93.44 107 ILE A C 1
ATOM 837 O O . ILE A 1 107 ? 9.936 2.857 -10.304 1.00 93.44 107 ILE A O 1
ATOM 841 N N . PRO A 1 108 ? 11.062 2.614 -8.348 1.00 91.19 108 PRO A N 1
ATOM 842 C CA . PRO A 1 108 ? 12.315 3.147 -8.856 1.00 91.19 108 PRO A CA 1
ATOM 843 C C . PRO A 1 108 ? 12.854 2.290 -9.998 1.00 91.19 108 PRO A C 1
ATOM 845 O O . PRO A 1 108 ? 12.617 1.088 -10.069 1.00 91.19 108 PRO A O 1
ATOM 848 N N . PHE A 1 109 ? 13.609 2.926 -10.889 1.00 90.56 109 PHE A N 1
ATOM 849 C CA . PHE A 1 109 ? 14.326 2.220 -11.941 1.00 90.56 109 PHE A CA 1
ATOM 850 C C . PHE A 1 109 ? 15.455 1.371 -11.363 1.00 90.56 109 PHE A C 1
ATOM 852 O O . PHE A 1 109 ? 16.376 1.901 -10.733 1.00 90.56 109 PHE A O 1
ATOM 859 N N . GLU A 1 110 ? 15.444 0.083 -11.684 1.00 88.81 110 GLU A N 1
ATOM 860 C CA . GLU A 1 110 ? 16.599 -0.791 -11.548 1.00 88.81 110 GLU A CA 1
ATOM 861 C C . GLU A 1 110 ? 17.154 -1.192 -12.922 1.00 88.81 110 GLU A C 1
ATOM 863 O O . GLU A 1 110 ? 16.501 -1.102 -13.964 1.00 88.81 110 GLU A O 1
ATOM 868 N N . ASN A 1 111 ? 18.429 -1.588 -12.952 1.00 86.00 111 ASN A N 1
ATOM 869 C CA . ASN A 1 111 ? 19.122 -1.881 -14.204 1.00 86.00 111 ASN A CA 1
ATOM 870 C C . ASN A 1 111 ? 18.392 -2.959 -15.021 1.00 86.00 111 ASN A C 1
ATOM 872 O O . ASN A 1 111 ? 18.387 -4.129 -14.647 1.00 86.00 111 ASN A O 1
ATOM 876 N N . GLY A 1 112 ? 17.895 -2.571 -16.198 1.00 86.75 112 GLY A N 1
ATOM 877 C CA . GLY A 1 112 ? 17.197 -3.466 -17.125 1.00 86.75 112 GLY A CA 1
ATOM 878 C C . GLY A 1 112 ? 15.676 -3.320 -17.118 1.00 86.75 112 GLY A C 1
ATOM 879 O O . GLY A 1 112 ? 15.018 -3.980 -17.924 1.00 86.75 112 GLY A O 1
ATOM 880 N N . ASP A 1 113 ? 15.129 -2.442 -16.278 1.00 91.44 113 ASP A N 1
ATOM 881 C CA . ASP A 1 113 ? 13.698 -2.174 -16.231 1.00 91.44 113 ASP A CA 1
ATOM 882 C C . ASP A 1 113 ? 13.192 -1.412 -17.457 1.00 91.44 113 ASP A C 1
ATOM 884 O O . ASP A 1 113 ? 13.900 -0.639 -18.112 1.00 91.44 113 ASP A O 1
ATOM 888 N N . LEU A 1 114 ? 11.908 -1.598 -17.745 1.00 90.25 114 LEU A N 1
ATOM 889 C CA . LEU A 1 114 ? 11.172 -0.758 -18.673 1.00 90.25 114 LEU A CA 1
ATOM 890 C C . LEU A 1 114 ? 10.663 0.479 -17.928 1.00 90.25 114 LEU A C 1
ATOM 892 O O . LEU A 1 114 ? 9.788 0.372 -17.070 1.00 90.25 114 LEU A O 1
ATOM 896 N N . SER A 1 115 ? 11.163 1.660 -18.291 1.00 90.62 115 SER A N 1
ATOM 897 C CA . SER A 1 115 ? 10.601 2.922 -17.799 1.00 90.62 115 SER A CA 1
ATOM 898 C C . SER A 1 115 ? 9.232 3.166 -18.440 1.00 90.62 115 SER A C 1
ATOM 900 O O . SER A 1 115 ? 9.104 3.213 -19.666 1.00 90.62 115 SER A O 1
ATOM 902 N N . VAL A 1 116 ? 8.206 3.292 -17.599 1.00 88.19 116 VAL A N 1
ATOM 903 C CA . VAL A 1 116 ? 6.818 3.571 -17.994 1.00 88.19 116 VAL A CA 1
ATOM 904 C C . VAL A 1 116 ? 6.522 5.060 -17.847 1.00 88.19 116 VAL A C 1
ATOM 906 O O . VAL A 1 116 ? 5.975 5.685 -18.753 1.00 88.19 116 VAL A O 1
ATOM 909 N N . THR A 1 117 ? 6.912 5.632 -16.710 1.00 86.44 117 THR A N 1
ATOM 910 C CA . THR A 1 117 ? 6.907 7.071 -16.424 1.00 86.44 117 THR A CA 1
ATOM 911 C C . THR A 1 117 ? 8.233 7.433 -15.735 1.00 86.44 117 THR A C 1
ATOM 913 O O . THR A 1 117 ? 9.012 6.528 -15.419 1.00 86.44 117 THR A O 1
ATOM 916 N N . PRO A 1 118 ? 8.532 8.725 -15.490 1.00 86.25 118 PRO A N 1
ATOM 917 C CA . PRO A 1 118 ? 9.738 9.113 -14.754 1.00 86.25 118 PRO A CA 1
ATOM 918 C C . PRO A 1 118 ? 9.872 8.450 -13.376 1.00 86.25 118 PRO A C 1
ATOM 920 O O . PRO A 1 118 ? 10.988 8.174 -12.949 1.00 86.25 118 PRO A O 1
ATOM 923 N N . ASP A 1 119 ? 8.745 8.161 -12.723 1.00 87.56 119 ASP A N 1
ATOM 924 C CA . ASP A 1 119 ? 8.692 7.620 -11.361 1.00 87.56 119 ASP A CA 1
ATOM 925 C C . ASP A 1 119 ? 8.240 6.150 -11.317 1.00 87.56 119 ASP A C 1
ATOM 927 O O . ASP A 1 119 ? 8.213 5.539 -10.255 1.00 87.56 119 ASP A O 1
ATOM 931 N N . LEU A 1 120 ? 7.888 5.557 -12.463 1.00 91.38 120 LEU A N 1
ATOM 932 C CA . LEU A 1 120 ? 7.454 4.165 -12.562 1.00 91.38 120 LEU A CA 1
ATOM 933 C C . LEU A 1 120 ? 8.311 3.406 -13.567 1.00 91.38 120 LEU A C 1
ATOM 935 O O . LEU A 1 120 ? 8.201 3.601 -14.781 1.00 91.38 120 LEU A O 1
ATOM 939 N N . SER A 1 121 ? 9.097 2.470 -13.053 1.00 93.06 121 SER A N 1
ATOM 940 C CA . SER A 1 121 ? 9.832 1.490 -13.845 1.00 93.06 1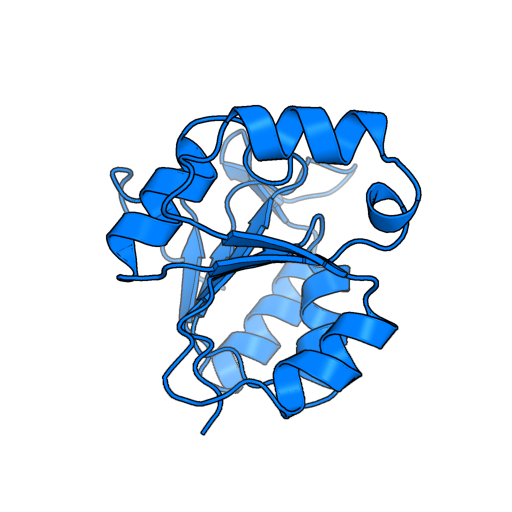21 SER A CA 1
ATOM 941 C C . SER A 1 121 ? 9.407 0.076 -13.472 1.00 93.06 121 SER A C 1
ATOM 943 O O . SER A 1 121 ? 9.127 -0.226 -12.314 1.00 93.06 121 SER A O 1
ATOM 945 N N . LEU A 1 122 ? 9.290 -0.792 -14.475 1.00 94.25 122 LEU A N 1
ATOM 946 C CA . LEU A 1 122 ? 8.818 -2.160 -14.297 1.00 94.25 122 LEU A CA 1
ATOM 947 C C . LEU A 1 122 ? 9.824 -3.156 -14.867 1.00 94.25 122 LEU A C 1
ATOM 949 O O . LEU A 1 122 ? 10.147 -3.120 -16.056 1.00 94.25 122 LEU A O 1
ATOM 953 N N . SER A 1 123 ? 10.250 -4.093 -14.026 1.00 94.44 123 SER A N 1
ATOM 954 C CA . SER A 1 123 ? 11.004 -5.266 -14.442 1.00 94.44 123 SER A CA 1
ATOM 955 C C . SER A 1 123 ? 10.091 -6.277 -15.147 1.00 94.44 123 SER A C 1
ATOM 957 O O . SER A 1 123 ? 8.856 -6.204 -15.093 1.00 94.44 123 SER A O 1
ATOM 959 N N . ALA A 1 124 ? 10.690 -7.281 -15.791 1.00 93.62 124 ALA A N 1
ATOM 960 C CA . ALA A 1 124 ? 9.926 -8.391 -16.363 1.00 93.62 124 ALA A CA 1
ATOM 961 C C . ALA A 1 124 ? 9.130 -9.163 -15.289 1.00 93.62 124 ALA A C 1
ATOM 963 O O . ALA A 1 124 ? 8.025 -9.638 -15.559 1.00 93.62 124 ALA A O 1
ATOM 964 N N . GLU A 1 125 ? 9.671 -9.251 -14.071 1.00 93.38 125 GLU A N 1
ATOM 965 C CA . GLU A 1 125 ? 9.026 -9.894 -12.923 1.00 93.38 125 GLU A CA 1
ATOM 966 C C . GLU A 1 125 ? 7.835 -9.068 -12.427 1.00 93.38 125 GLU A C 1
ATOM 968 O O . GLU A 1 125 ? 6.752 -9.626 -12.236 1.00 93.38 125 GLU A O 1
ATOM 973 N N . HIS A 1 126 ? 7.976 -7.737 -12.347 1.00 94.50 126 HIS A N 1
ATOM 974 C CA . HIS A 1 126 ? 6.858 -6.845 -12.034 1.00 94.50 126 HIS A CA 1
ATOM 975 C C . HIS A 1 126 ? 5.716 -7.023 -13.040 1.00 94.50 126 HIS A C 1
ATOM 977 O O . HIS A 1 126 ? 4.568 -7.223 -12.649 1.00 94.50 126 HIS A O 1
ATOM 983 N N . ILE A 1 127 ? 6.016 -7.018 -14.343 1.00 94.19 127 ILE A N 1
ATOM 984 C CA . ILE A 1 127 ? 5.001 -7.199 -15.394 1.00 94.19 127 ILE A CA 1
ATOM 985 C C . ILE A 1 127 ? 4.292 -8.553 -15.244 1.00 94.19 127 ILE A C 1
ATOM 987 O O . ILE A 1 127 ? 3.065 -8.622 -15.342 1.00 94.19 127 ILE A O 1
ATOM 991 N N . ALA A 1 128 ? 5.038 -9.631 -14.986 1.00 95.06 128 ALA A N 1
ATOM 992 C CA . ALA A 1 128 ? 4.463 -10.958 -14.788 1.00 95.06 128 ALA A CA 1
ATOM 993 C C . ALA A 1 128 ? 3.527 -11.004 -13.569 1.00 95.06 128 ALA A C 1
ATOM 995 O O . ALA A 1 128 ? 2.412 -11.520 -13.675 1.00 95.06 128 ALA A O 1
ATOM 996 N N . ALA A 1 129 ? 3.938 -10.420 -12.443 1.00 95.12 129 ALA A N 1
ATOM 997 C CA . ALA A 1 129 ? 3.128 -10.368 -11.232 1.00 95.12 129 ALA A CA 1
ATOM 998 C C . ALA A 1 129 ? 1.854 -9.527 -11.416 1.00 95.12 129 ALA A C 1
ATOM 1000 O O . ALA A 1 129 ? 0.756 -9.968 -11.071 1.00 95.12 129 ALA A O 1
ATOM 1001 N N . LEU A 1 130 ? 1.963 -8.353 -12.043 1.00 95.62 130 LEU A N 1
ATOM 1002 C CA . LEU A 1 130 ? 0.811 -7.492 -12.318 1.00 95.62 130 LEU A CA 1
ATOM 1003 C C . LEU A 1 130 ? -0.194 -8.170 -13.271 1.00 95.62 130 LEU A C 1
ATOM 1005 O O . LEU A 1 130 ? -1.403 -8.058 -13.066 1.00 95.62 130 LEU A O 1
ATOM 1009 N N . ARG A 1 131 ? 0.271 -8.946 -14.263 1.00 95.31 131 ARG A N 1
ATOM 1010 C CA . ARG A 1 131 ? -0.610 -9.772 -15.116 1.00 95.31 131 ARG A CA 1
ATOM 1011 C C . ARG A 1 131 ? -1.375 -10.826 -14.318 1.00 95.31 131 ARG A C 1
ATOM 1013 O O . ARG A 1 131 ? -2.552 -11.063 -14.589 1.00 95.31 131 ARG A O 1
ATOM 1020 N N . LEU A 1 132 ? -0.731 -11.472 -13.344 1.00 93.88 132 LEU A N 1
ATOM 1021 C CA . LEU A 1 132 ? -1.402 -12.445 -12.476 1.00 93.88 132 LEU A CA 1
ATOM 1022 C C . LEU A 1 132 ? -2.509 -11.778 -11.653 1.00 93.88 132 LEU A C 1
ATOM 1024 O O . LEU A 1 132 ? -3.626 -12.293 -11.623 1.00 93.88 132 LEU A O 1
ATOM 1028 N N . LEU A 1 133 ? -2.234 -10.606 -11.075 1.00 94.38 133 LEU A N 1
ATOM 1029 C CA . LEU A 1 133 ? -3.230 -9.823 -10.340 1.00 94.38 133 LEU A CA 1
ATOM 1030 C C . LEU A 1 133 ? -4.408 -9.406 -11.241 1.00 94.38 133 LEU A C 1
ATOM 1032 O O . LEU A 1 133 ? -5.567 -9.573 -10.856 1.00 94.38 133 LEU A O 1
ATOM 1036 N N . GLN A 1 134 ? -4.152 -8.944 -12.470 1.00 94.00 134 GLN A N 1
ATOM 1037 C CA . GLN A 1 134 ? -5.223 -8.616 -13.425 1.00 94.00 134 GLN A CA 1
ATOM 1038 C C . GLN A 1 134 ? -6.093 -9.828 -13.770 1.00 94.00 134 GLN A C 1
ATOM 1040 O O . GLN A 1 134 ? -7.319 -9.716 -13.799 1.00 94.00 134 GLN A O 1
ATOM 1045 N N . ASN A 1 135 ? -5.487 -11.002 -13.971 1.00 93.75 135 ASN A N 1
ATOM 1046 C CA . ASN A 1 135 ? -6.223 -12.245 -14.228 1.00 93.75 135 ASN A CA 1
ATOM 1047 C C . ASN A 1 135 ? -7.085 -12.686 -13.034 1.00 93.75 135 ASN A C 1
ATOM 1049 O O . ASN A 1 135 ? -8.074 -13.393 -13.216 1.00 93.75 135 ASN A O 1
ATOM 1053 N N . GLN A 1 136 ? -6.737 -12.253 -11.820 1.00 92.06 136 GLN A N 1
ATOM 1054 C CA . GLN A 1 136 ? -7.537 -12.439 -10.607 1.00 92.06 136 GLN A CA 1
ATOM 1055 C C . GLN A 1 136 ? -8.632 -11.368 -10.437 1.00 92.06 136 GLN A C 1
ATOM 1057 O O . GLN A 1 136 ? -9.389 -11.411 -9.468 1.00 92.06 136 GLN A O 1
ATOM 1062 N N . GLY A 1 137 ? -8.752 -10.428 -11.381 1.00 92.38 137 GLY A N 1
ATOM 1063 C CA . GLY A 1 137 ? -9.763 -9.370 -11.379 1.00 92.38 137 GLY A CA 1
ATOM 1064 C C . GLY A 1 137 ? -9.346 -8.093 -10.646 1.00 92.38 137 GLY A C 1
ATOM 1065 O O . GLY A 1 137 ? -10.198 -7.236 -10.414 1.00 92.38 137 GLY A O 1
ATOM 1066 N N . VAL A 1 138 ? -8.067 -7.946 -10.285 1.00 94.75 138 VAL A N 1
ATOM 1067 C CA . VAL A 1 138 ? -7.546 -6.725 -9.657 1.00 94.75 138 VAL A CA 1
ATOM 1068 C C . VAL A 1 138 ? -7.405 -5.623 -10.708 1.00 94.75 138 VAL A C 1
ATOM 1070 O O . VAL A 1 138 ? -6.779 -5.811 -11.752 1.00 94.75 138 VAL A O 1
ATOM 1073 N N . SER A 1 139 ? -7.967 -4.446 -10.432 1.00 94.44 139 SER A N 1
ATOM 1074 C CA . SER A 1 139 ? -7.769 -3.263 -11.275 1.00 94.44 139 SER A CA 1
ATOM 1075 C C . SER A 1 139 ? -6.397 -2.659 -11.002 1.00 94.44 139 SER A C 1
ATOM 1077 O O . SER A 1 139 ? -6.094 -2.345 -9.854 1.00 94.44 139 SER A O 1
ATOM 1079 N N . ILE A 1 140 ? -5.600 -2.442 -12.045 1.00 95.50 140 ILE A N 1
ATOM 1080 C CA . ILE A 1 140 ? -4.264 -1.848 -11.924 1.00 95.50 140 ILE A CA 1
ATOM 1081 C C . ILE A 1 140 ? -4.233 -0.525 -12.677 1.00 95.50 140 ILE A C 1
ATOM 1083 O O . ILE A 1 140 ? -4.573 -0.466 -13.861 1.00 95.50 140 ILE A O 1
ATOM 1087 N N . GLU A 1 141 ? -3.823 0.527 -11.982 1.00 93.44 141 GLU A N 1
ATOM 1088 C CA . GLU A 1 141 ? -3.635 1.864 -12.538 1.00 93.44 141 GLU A CA 1
ATOM 1089 C C . GLU A 1 141 ? -2.277 2.442 -12.136 1.00 93.44 141 GLU A C 1
ATOM 1091 O O . GLU A 1 141 ? -1.699 2.051 -11.124 1.00 93.44 141 GLU A O 1
ATOM 1096 N N . SER A 1 142 ? -1.766 3.376 -12.935 1.00 92.19 142 SER A N 1
ATOM 1097 C CA . SER A 1 142 ? -0.567 4.151 -12.627 1.00 92.19 142 SER A CA 1
ATOM 1098 C C . SER A 1 142 ? -0.894 5.640 -12.608 1.00 92.19 142 SER A C 1
ATOM 1100 O O . SER A 1 142 ? -1.472 6.161 -13.566 1.00 92.19 142 SER A O 1
ATOM 1102 N N . ARG A 1 143 ? -0.554 6.284 -11.486 1.00 91.12 143 ARG A N 1
ATOM 1103 C CA . ARG A 1 143 ? -0.621 7.732 -11.233 1.00 91.12 143 ARG A CA 1
ATOM 1104 C C . ARG A 1 143 ? -0.055 8.047 -9.846 1.00 91.12 143 ARG A C 1
ATOM 1106 O O . ARG A 1 143 ? -0.161 7.212 -8.950 1.00 91.12 143 ARG A O 1
ATOM 1113 N N . GLN A 1 144 ? 0.492 9.248 -9.663 1.00 88.25 144 GLN A N 1
ATOM 1114 C CA . GLN A 1 144 ? 1.077 9.674 -8.384 1.00 88.25 144 GLN A CA 1
ATOM 1115 C C . GLN A 1 144 ? 0.019 10.204 -7.415 1.00 88.25 144 GLN A C 1
ATOM 1117 O O . GLN A 1 144 ? 0.031 9.919 -6.217 1.00 88.25 144 GLN A O 1
ATOM 1122 N N . THR A 1 145 ? -0.932 10.970 -7.938 1.00 89.44 145 THR A N 1
ATOM 1123 C CA . THR A 1 145 ? -2.007 11.583 -7.164 1.00 89.44 145 THR A CA 1
ATOM 1124 C C . THR A 1 145 ? -3.374 11.255 -7.766 1.00 89.44 145 THR A C 1
ATOM 1126 O O . THR A 1 145 ? -3.473 10.891 -8.940 1.00 89.44 145 THR A O 1
ATOM 1129 N N . PRO A 1 146 ? -4.469 11.404 -6.998 1.00 90.50 146 PRO A N 1
ATOM 1130 C CA . PRO A 1 146 ? -5.814 11.197 -7.528 1.00 90.50 146 PRO A CA 1
ATOM 1131 C C . PRO A 1 146 ? -6.215 12.158 -8.657 1.00 90.50 146 PRO A C 1
ATOM 1133 O O . PRO A 1 146 ? -7.160 11.859 -9.388 1.00 90.50 146 PRO A O 1
ATOM 1136 N N . GLU A 1 147 ? -5.547 13.311 -8.761 1.00 89.38 147 GLU A N 1
ATOM 1137 C CA . GLU A 1 147 ? -5.832 14.370 -9.738 1.00 89.38 147 GLU A CA 1
ATOM 1138 C C . GLU A 1 147 ? -5.170 14.105 -11.096 1.00 89.38 147 GLU A C 1
ATOM 1140 O O . GLU A 1 147 ? -5.632 14.625 -12.113 1.00 89.38 147 GLU A O 1
ATOM 1145 N N . ASP A 1 148 ? -4.125 13.275 -11.119 1.00 89.69 148 ASP A N 1
ATOM 1146 C CA . ASP A 1 148 ? -3.421 12.916 -12.343 1.00 89.69 148 ASP A CA 1
ATOM 1147 C C . ASP A 1 148 ? -4.281 12.030 -13.253 1.00 89.69 148 ASP A C 1
ATOM 1149 O O . ASP A 1 148 ? -5.140 11.255 -12.807 1.00 89.69 148 ASP A O 1
ATOM 1153 N N . GLU A 1 149 ? -4.013 12.118 -14.558 1.00 87.12 149 GLU A N 1
ATOM 1154 C CA . GLU A 1 149 ? -4.662 11.268 -15.550 1.00 87.12 149 GLU A CA 1
ATOM 1155 C C . GLU A 1 149 ? -4.347 9.792 -15.275 1.00 87.12 149 GLU A C 1
ATOM 1157 O O . GLU A 1 149 ? -3.197 9.390 -15.096 1.00 87.12 149 GLU A O 1
ATOM 1162 N N . VAL A 1 150 ? -5.396 8.970 -15.242 1.00 86.38 150 VAL A N 1
ATOM 1163 C CA . VAL A 1 150 ? -5.265 7.538 -14.981 1.00 86.38 150 VAL A CA 1
ATOM 1164 C C . VAL A 1 150 ? -4.604 6.866 -16.179 1.00 86.38 150 VAL A C 1
ATOM 1166 O O . VAL A 1 150 ? -5.241 6.664 -17.216 1.00 86.38 150 VAL A O 1
ATOM 1169 N N . SER A 1 151 ? -3.357 6.430 -16.011 1.00 84.69 151 SER A N 1
ATOM 1170 C CA . SER A 1 151 ? -2.706 5.558 -16.981 1.00 84.69 151 SER A CA 1
ATOM 1171 C C . SER A 1 151 ? -3.064 4.104 -16.686 1.00 84.69 151 SER A C 1
ATOM 1173 O O . SER A 1 151 ? -2.738 3.557 -15.629 1.00 84.69 151 SER A O 1
ATOM 1175 N N . ARG A 1 152 ? -3.765 3.453 -17.620 1.00 80.06 152 ARG A N 1
ATOM 1176 C CA . ARG A 1 152 ? -3.986 2.003 -17.564 1.00 80.06 152 ARG A CA 1
ATOM 1177 C C . ARG A 1 152 ? -2.826 1.307 -18.250 1.00 80.06 152 ARG A C 1
ATOM 1179 O O . ARG A 1 152 ? -2.611 1.493 -19.446 1.00 80.06 152 ARG A O 1
ATOM 1186 N N . LEU A 1 153 ? -2.112 0.479 -17.498 1.00 77.69 153 LEU A N 1
ATOM 1187 C CA . LEU A 1 153 ? -1.021 -0.311 -18.047 1.00 77.69 153 LEU A CA 1
ATOM 1188 C C . LEU A 1 153 ? -1.594 -1.393 -18.969 1.00 77.69 153 LEU A C 1
ATOM 1190 O O . LEU A 1 153 ? -2.384 -2.237 -18.539 1.00 77.69 153 LEU A O 1
ATOM 1194 N N . ALA A 1 154 ? -1.199 -1.352 -20.241 1.00 71.69 154 ALA A N 1
ATOM 1195 C CA . ALA A 1 154 ? -1.450 -2.426 -21.194 1.00 71.69 154 ALA A CA 1
ATOM 1196 C C . ALA A 1 154 ? -0.447 -3.555 -20.922 1.00 71.69 154 ALA A C 1
ATOM 1198 O O . ALA A 1 154 ? 0.595 -3.643 -21.573 1.00 71.69 154 ALA A O 1
ATOM 1199 N N . LEU A 1 155 ? -0.739 -4.343 -19.885 1.00 72.50 155 LEU A N 1
ATOM 1200 C CA . LEU A 1 155 ? 0.078 -5.470 -19.449 1.00 72.50 155 LEU A CA 1
ATOM 1201 C C . LEU A 1 155 ? -0.241 -6.717 -20.255 1.00 72.50 155 LEU A C 1
ATOM 1203 O O . LEU A 1 155 ? -1.422 -7.053 -20.471 1.00 72.50 155 LEU A O 1
#

Nearest PDB structures (foldseek):
  3eye-assembly1_A  TM=9.216E-01  e=4.266E-13  Escherichia coli O157:H7
  3p3v-assembly1_A  TM=8.962E-01  e=2.112E-13  Streptococcus pyogenes serotype M1
  3lfj-assembly2_B  TM=8.906E-01  e=2.251E-13  Caldanaerobacter subterraneus subsp. tengcongensis MB4
  1ble-assembly1_A  TM=8.123E-01  e=1.046E-13  Bacillus subtilis
  1nrz-assembly1_A  TM=8.658E-01  e=6.261E-13  Klebsiella pneumoniae

Solvent-accessible surface area (backbone atoms only — not comparable to full-atom values): 8427 Å² total; per-residue (Å²): 115,64,28,44,62,36,34,34,23,19,68,70,68,44,63,46,60,48,49,49,46,49,25,58,73,66,74,27,50,29,42,37,39,38,37,64,69,56,57,74,34,63,67,62,47,51,61,50,49,75,40,46,58,91,83,45,46,78,44,71,24,30,60,75,52,38,58,67,43,56,78,65,40,53,58,87,58,32,31,37,37,33,16,46,39,66,64,60,46,46,58,37,45,76,73,67,47,77,56,54,25,39,34,46,36,26,33,74,79,55,98,86,38,48,74,79,48,100,48,32,28,40,42,76,65,52,52,53,52,53,47,53,41,42,76,72,65,28,47,61,37,34,42,76,47,85,87,48,73,80,40,68,73,92,116

InterPro domains:
  IPR004720 Phosphotransferase system, sorbose subfamily IIB component [PF03830] (4-149)
  IPR004720 Phosphotransferase system, sorbose subfamily IIB component [PS51101] (1-155)
  IPR036667 Phosphotransferase system, sorbose subfamily IIB component superfamily [G3DSA:3.40.35.10] (1-154)
  IPR036667 Phosphotransferase system, sorbose subfamily IIB component superfamily [SSF52728] (4-151)

pLDDT: mean 89.65, std 7.92, range [43.69, 97.56]

Organism: NCBI:txid89093

Sequence (155 aa):
MSSIEVALVDEHFMHGKVAVSWCSYWDSHLIIVVNDELVGDKTRQGLLEMAVPDEISTRFYSIEKAIRKLSKLDADKRAVIITKTLDDLLALTDAGIFIPRVVLSSIPFENGDLSVTPDLSLSAEHIAALRLLQNQGVSIESRQTPEDEVSRLAL

Mean predicted aligned error: 4.12 Å

Secondary structure (DSSP, 8-state):
---EEEEEE-TT--TTHHHHHHHHHTT-SEEEEE-HHHHH-HHHHHHHHTTS-TTSEEEEE-HHHHHHHHTT--TT--EEEEESSHHHHHHHHHTT---SEEEE--B---TT-EEEETTEEE-HHHHHHHHHHHHTT-EEEE-SSTTS--BPP--

Radius of gyration: 14.63 Å; Cα contacts (8 Å, |Δi|>4): 291; chains: 1; bounding box: 36×30×36 Å

Foldseek 3Di:
DFLEAEEEAAQLLLAACQQVQVCVVQVAQEEEEEDPVVVPPPPSVVRRVVRDDPSRYYHYHYLVRCLVVRVVHDNVHRYYYYYNHVVSVVSNVVSPRDHQEYEYQADDDDPPWDDPDNRDTHDPVNVVSVVVCVVVNRQYWYHNHPPDDTDGDPD